Protein AF-A0A2N0X5Q0-F1 (afdb_monomer_lite)

Radius of gyration: 16.96 Å; chains: 1; bounding box: 39×32×44 Å

Organism: NCBI:txid161890

Foldseek 3Di:
DPVVLVVVLVVLLCVLLVVLLVVLVVDFADDCLVVLLVVLVVDPDLDPCQLQPDDPRDGDNQLSVVSNCCSPVPNRPSVVLSVVLSVLSSLLLVLLSQQCVLPDSDCVSSNCVRPPCPCNCQSNHRSSVSPVSVVSNVVSNVNSVVSVVVD

pLDDT: mean 96.03, std 4.77, range [58.22, 98.69]

Secondary structure (DSSP, 8-state):
--HHHHHHHHHHHHHHHHHHHHHHTTS---THHHHHHHHHHT-SS--HHHHT--BTTB--HHHHHHHHHHHHHTTT-HHHHHHHHHHHHHHHHHHHHHHTTTT---SHHHHHHHHSGGGHHHHHSHHHHHHHHHHHHHHHHHHHHHHHHT-

Structure (mmCIF, N/CA/C/O backbone):
data_AF-A0A2N0X5Q0-F1
#
_entry.id   AF-A0A2N0X5Q0-F1
#
loop_
_atom_site.group_PDB
_atom_site.id
_atom_site.type_symbol
_atom_site.label_atom_id
_atom_site.label_alt_id
_atom_site.label_comp_id
_atom_site.label_asym_id
_atom_site.label_entity_id
_atom_site.label_seq_id
_atom_site.pdbx_PDB_ins_code
_atom_site.Cartn_x
_atom_site.Cartn_y
_atom_site.Cartn_z
_atom_site.occupancy
_atom_site.B_iso_or_equiv
_atom_site.auth_seq_id
_atom_site.auth_comp_id
_atom_site.auth_asym_id
_atom_site.auth_atom_id
_atom_site.pdbx_PDB_model_num
ATOM 1 N N . MET A 1 1 ? -23.841 7.469 15.023 1.00 58.22 1 MET A N 1
ATOM 2 C CA . MET A 1 1 ? -22.650 8.068 15.688 1.00 58.22 1 MET A CA 1
ATOM 3 C C . MET A 1 1 ? -22.803 9.579 15.638 1.00 58.22 1 MET A C 1
ATOM 5 O O . MET A 1 1 ? -23.238 10.048 14.596 1.00 58.22 1 MET A O 1
ATOM 9 N N . PRO A 1 2 ? -22.463 10.349 16.687 1.00 75.06 2 PRO A N 1
ATOM 10 C CA . PRO A 1 2 ? -22.500 11.806 16.578 1.00 75.06 2 PRO A CA 1
ATOM 11 C C . PRO A 1 2 ? -21.508 12.246 15.492 1.00 75.06 2 PRO A C 1
ATOM 13 O O . PRO A 1 2 ? -20.357 11.803 15.514 1.00 75.06 2 PRO A O 1
ATOM 16 N N . ALA A 1 3 ? -21.951 13.084 14.549 1.00 78.62 3 ALA A N 1
ATOM 17 C CA . ALA A 1 3 ? -21.211 13.467 13.338 1.00 78.62 3 ALA A CA 1
ATOM 18 C C . ALA A 1 3 ? -19.750 13.880 13.608 1.00 78.62 3 ALA A C 1
ATOM 20 O O . ALA A 1 3 ? -18.841 13.495 12.876 1.00 78.62 3 ALA A O 1
ATOM 21 N N . LYS A 1 4 ? -19.506 14.550 14.744 1.00 83.00 4 LYS A N 1
ATOM 22 C CA . LYS A 1 4 ? -18.175 14.971 15.210 1.00 83.00 4 LYS A CA 1
ATOM 23 C C . LYS A 1 4 ? -17.168 13.816 15.339 1.00 83.00 4 LYS A C 1
ATOM 25 O O . LYS A 1 4 ? -16.003 13.976 14.995 1.00 83.00 4 LYS A O 1
ATOM 30 N N . LYS A 1 5 ? -17.597 12.632 15.799 1.00 82.50 5 LYS A N 1
ATOM 31 C CA . LYS A 1 5 ? -16.702 11.468 15.973 1.00 82.50 5 LYS A CA 1
ATOM 32 C C . LYS A 1 5 ? -16.336 10.811 14.642 1.00 82.50 5 LYS A C 1
ATOM 34 O O . LYS A 1 5 ? -15.239 10.278 14.515 1.00 82.50 5 LYS A O 1
ATOM 39 N N . THR A 1 6 ? -17.246 10.828 13.670 1.00 88.94 6 THR A N 1
ATOM 40 C CA . THR A 1 6 ? -16.953 10.355 12.310 1.00 88.94 6 THR A CA 1
ATOM 41 C C . THR A 1 6 ? -15.988 11.313 11.620 1.00 88.94 6 THR A C 1
ATOM 43 O O . THR A 1 6 ? -15.002 10.860 11.052 1.00 88.94 6 THR A O 1
ATOM 46 N N . ALA A 1 7 ? -16.208 12.625 11.757 1.00 94.19 7 ALA A N 1
ATOM 47 C CA . ALA A 1 7 ? -15.300 13.641 11.231 1.00 94.19 7 ALA A CA 1
ATOM 48 C C . ALA A 1 7 ? -13.878 13.495 11.800 1.00 94.19 7 ALA A C 1
ATOM 50 O O . ALA A 1 7 ? -12.921 13.498 11.037 1.00 94.19 7 ALA A O 1
ATOM 51 N N . ALA A 1 8 ? -13.733 13.276 13.112 1.00 95.81 8 ALA A N 1
ATOM 52 C CA . ALA A 1 8 ? -12.423 13.068 13.733 1.00 95.81 8 ALA A CA 1
ATOM 53 C C . ALA A 1 8 ? -11.701 11.806 13.219 1.00 95.81 8 ALA A C 1
ATOM 55 O O . ALA A 1 8 ? -10.493 11.835 13.000 1.00 95.81 8 ALA A O 1
ATOM 56 N N . LEU A 1 9 ? -12.435 10.709 12.996 1.00 95.88 9 LEU A N 1
ATOM 57 C CA . LEU A 1 9 ? -11.873 9.482 12.421 1.00 95.88 9 LEU A CA 1
ATOM 58 C C . LEU A 1 9 ? -11.381 9.709 10.987 1.00 95.88 9 LEU A C 1
ATOM 60 O O . LEU A 1 9 ? -10.274 9.301 10.655 1.00 95.88 9 LEU A O 1
ATOM 64 N N . LEU A 1 10 ? -12.194 10.370 10.158 1.00 97.00 10 LEU A N 1
ATOM 65 C CA . LEU A 1 10 ? -11.837 10.690 8.776 1.00 97.00 10 LEU A CA 1
ATOM 66 C C . LEU A 1 10 ? -10.652 11.655 8.711 1.00 97.00 10 LEU A C 1
ATOM 68 O O . LEU A 1 10 ? -9.739 11.436 7.925 1.00 97.00 10 LEU A O 1
ATOM 72 N N . ALA A 1 11 ? -10.625 12.676 9.569 1.00 98.06 11 ALA A N 1
ATOM 73 C CA . ALA A 1 11 ? -9.503 13.603 9.658 1.00 98.06 11 ALA A CA 1
ATOM 74 C C . ALA A 1 11 ? -8.201 12.874 10.018 1.00 98.06 11 ALA A C 1
ATOM 76 O O . ALA A 1 11 ? -7.184 13.090 9.367 1.00 98.06 11 ALA A O 1
ATOM 77 N N . LEU A 1 12 ? -8.240 11.966 11.001 1.00 98.25 12 LEU A N 1
ATOM 78 C CA . LEU A 1 12 ? -7.083 11.154 11.379 1.00 98.25 12 LEU A CA 1
ATOM 79 C C . LEU A 1 12 ? -6.622 10.231 10.243 1.00 98.25 12 LEU A C 1
ATOM 81 O O . LEU A 1 12 ? -5.428 10.167 9.965 1.00 98.25 12 LEU A O 1
ATOM 85 N N . LEU A 1 13 ? -7.560 9.540 9.587 1.00 98.31 13 LEU A N 1
ATOM 86 C CA . LEU A 1 13 ? -7.281 8.670 8.443 1.00 98.31 13 LEU A CA 1
ATOM 87 C C . LEU A 1 13 ? -6.574 9.452 7.326 1.00 98.31 13 LEU A C 1
ATOM 89 O O . LEU A 1 13 ? -5.499 9.065 6.877 1.00 98.31 13 LEU A O 1
ATOM 93 N N . LEU A 1 14 ? -7.155 10.578 6.907 1.00 98.50 14 LEU A N 1
ATOM 94 C CA . LEU A 1 14 ? -6.625 11.392 5.814 1.00 98.50 14 LEU A CA 1
ATOM 95 C C . LEU A 1 14 ? -5.287 12.043 6.179 1.00 98.50 14 LEU A C 1
ATOM 97 O O . LEU A 1 14 ? -4.382 12.057 5.350 1.00 98.50 14 LEU A O 1
ATOM 101 N N . ALA A 1 15 ? -5.124 12.525 7.414 1.00 98.44 15 ALA A N 1
ATOM 102 C CA . ALA A 1 15 ? -3.853 13.076 7.882 1.00 98.44 15 ALA A CA 1
ATOM 103 C C . ALA A 1 15 ? -2.748 12.008 7.924 1.00 98.44 15 ALA A C 1
ATOM 105 O O . ALA A 1 15 ? -1.627 12.266 7.491 1.00 98.44 15 ALA A O 1
ATOM 106 N N . GLY A 1 16 ? -3.063 10.799 8.399 1.00 98.06 16 GLY A N 1
ATOM 107 C CA . GLY A 1 16 ? -2.124 9.681 8.442 1.00 98.06 16 GLY A CA 1
ATOM 108 C C . GLY A 1 16 ? -1.690 9.218 7.050 1.00 98.06 16 GLY A C 1
ATOM 109 O O . GLY A 1 16 ? -0.495 9.074 6.795 1.00 98.06 16 GLY A O 1
ATOM 110 N N . VAL A 1 17 ? -2.642 9.038 6.128 1.00 98.44 17 VAL A N 1
ATOM 111 C CA . VAL A 1 17 ? -2.355 8.707 4.718 1.00 98.44 17 VAL A CA 1
ATOM 112 C C . VAL A 1 17 ? -1.562 9.826 4.044 1.00 98.44 17 VAL A C 1
ATOM 114 O O . VAL A 1 17 ? -0.575 9.549 3.362 1.00 98.44 17 VAL A O 1
ATOM 117 N N . GLY A 1 18 ? -1.948 11.084 4.267 1.00 98.38 18 GLY A N 1
ATOM 118 C CA . GLY A 1 18 ? -1.247 12.253 3.743 1.00 98.38 18 GLY A CA 1
ATOM 119 C C . GLY A 1 18 ? 0.204 12.310 4.214 1.00 98.38 18 GLY A C 1
ATOM 120 O O . GLY A 1 18 ? 1.099 12.491 3.395 1.00 98.38 18 GLY A O 1
ATOM 121 N N . LEU A 1 19 ? 0.458 12.058 5.503 1.00 97.81 19 LEU A N 1
ATOM 122 C CA . LEU A 1 19 ? 1.813 11.989 6.051 1.00 97.81 19 LEU A CA 1
ATOM 123 C C . LEU A 1 19 ? 2.633 10.864 5.405 1.00 97.81 19 LEU A C 1
ATOM 125 O O . LEU A 1 19 ? 3.755 11.110 4.973 1.00 97.81 19 LEU A O 1
ATOM 129 N N . ARG A 1 20 ? 2.083 9.646 5.300 1.00 96.75 20 ARG A N 1
ATOM 130 C CA . ARG A 1 20 ? 2.776 8.508 4.663 1.00 96.75 20 ARG A CA 1
ATOM 131 C C . ARG A 1 20 ? 3.114 8.793 3.203 1.00 96.75 20 ARG A C 1
ATOM 133 O O . ARG A 1 20 ? 4.240 8.561 2.774 1.00 96.75 20 ARG A O 1
ATOM 140 N N . THR A 1 21 ? 2.166 9.378 2.478 1.00 98.12 21 THR A N 1
ATOM 141 C CA . THR A 1 21 ? 2.352 9.785 1.080 1.00 98.12 21 THR A CA 1
ATOM 142 C C . THR A 1 21 ? 3.408 10.886 0.963 1.00 98.12 21 THR A C 1
ATOM 144 O O . THR A 1 21 ? 4.255 10.825 0.079 1.00 98.12 21 THR A O 1
ATOM 147 N N . ALA A 1 22 ? 3.420 11.860 1.879 1.00 98.19 22 ALA A N 1
ATOM 148 C CA . ALA A 1 22 ? 4.423 12.921 1.906 1.00 98.19 22 ALA A CA 1
ATOM 149 C C . ALA A 1 22 ? 5.832 12.381 2.183 1.00 98.19 22 ALA A C 1
ATOM 151 O O . ALA A 1 22 ? 6.778 12.817 1.532 1.00 98.19 22 ALA A O 1
ATOM 152 N N . VAL A 1 23 ? 5.975 11.413 3.097 1.00 97.69 23 VAL A N 1
ATOM 153 C CA . VAL A 1 23 ? 7.256 10.730 3.348 1.00 97.69 23 VAL A CA 1
ATOM 154 C C . VAL A 1 23 ? 7.721 9.985 2.097 1.00 97.69 23 VAL A C 1
ATOM 156 O O . VAL A 1 23 ? 8.852 10.196 1.665 1.00 97.69 23 VAL A O 1
ATOM 159 N N . ALA A 1 24 ? 6.849 9.192 1.461 1.00 97.62 24 ALA A N 1
ATOM 160 C CA . ALA A 1 24 ? 7.168 8.534 0.191 1.00 97.62 24 ALA A CA 1
ATOM 161 C C . ALA A 1 24 ? 7.586 9.554 -0.888 1.00 97.62 24 ALA A C 1
ATOM 163 O O . ALA A 1 24 ? 8.593 9.377 -1.565 1.00 97.62 24 ALA A O 1
ATOM 164 N N . ALA A 1 25 ? 6.906 10.699 -0.978 1.00 98.25 25 ALA A N 1
ATOM 165 C CA . ALA A 1 25 ? 7.232 11.775 -1.918 1.00 98.25 25 ALA A CA 1
ATOM 166 C C . ALA A 1 25 ? 8.584 12.479 -1.665 1.00 98.25 25 ALA A C 1
ATOM 168 O O . ALA A 1 25 ? 8.969 13.362 -2.438 1.00 98.25 25 ALA A O 1
ATOM 169 N N . ARG A 1 26 ? 9.291 12.170 -0.570 1.00 97.75 26 ARG A N 1
ATOM 170 C CA . ARG A 1 26 ? 10.685 12.595 -0.334 1.00 97.75 26 ARG A CA 1
ATOM 171 C C . ARG A 1 26 ? 11.710 11.555 -0.787 1.00 97.75 26 ARG A C 1
ATOM 173 O O . ARG A 1 26 ? 12.888 11.886 -0.856 1.00 97.75 26 ARG A O 1
ATOM 180 N N . GLY A 1 27 ? 11.271 10.330 -1.061 1.00 95.50 27 GLY A N 1
ATOM 181 C CA . GLY A 1 27 ? 12.104 9.256 -1.580 1.00 95.50 27 GLY A CA 1
ATOM 182 C C . GLY A 1 27 ? 12.149 9.223 -3.104 1.00 95.50 27 GLY A C 1
ATOM 183 O O . GLY A 1 27 ? 11.806 10.190 -3.788 1.00 95.50 27 GLY A O 1
ATOM 184 N N . TRP A 1 28 ? 12.572 8.072 -3.608 1.00 97.62 28 TRP A N 1
ATOM 185 C CA . TRP A 1 28 ? 12.584 7.708 -5.017 1.00 97.62 28 TRP A CA 1
ATOM 186 C C . TRP A 1 28 ? 12.483 6.181 -5.129 1.00 97.62 28 TRP A C 1
ATOM 188 O O . TRP A 1 28 ? 12.495 5.492 -4.106 1.00 97.62 28 TRP A O 1
ATOM 198 N N . PHE A 1 29 ? 12.431 5.663 -6.356 1.00 97.38 29 PHE A N 1
ATOM 199 C CA . PHE A 1 29 ? 12.580 4.234 -6.617 1.00 97.38 29 PHE A CA 1
ATOM 200 C C . PHE A 1 29 ? 13.850 3.684 -5.954 1.00 97.38 29 PHE A C 1
ATOM 202 O O . PHE A 1 29 ? 14.920 4.300 -6.030 1.00 97.38 29 PHE A O 1
ATOM 209 N N . TYR A 1 30 ? 13.721 2.525 -5.317 1.00 93.31 30 TYR A N 1
ATOM 210 C CA . TYR A 1 30 ? 14.759 1.893 -4.518 1.00 93.31 30 TYR A CA 1
ATOM 211 C C . TYR A 1 30 ? 14.809 0.381 -4.761 1.00 93.31 30 TYR A C 1
ATOM 213 O O . TYR A 1 30 ? 13.786 -0.300 -4.724 1.00 93.31 30 TYR A O 1
ATOM 221 N N . TYR A 1 31 ? 16.026 -0.135 -4.957 1.00 93.06 31 TYR A N 1
ATOM 222 C CA . TYR A 1 31 ? 16.334 -1.566 -5.031 1.00 93.06 31 TYR A CA 1
ATOM 223 C C . TYR A 1 31 ? 15.425 -2.324 -6.020 1.00 93.06 31 TYR A C 1
ATOM 225 O O . TYR A 1 31 ? 15.486 -2.044 -7.221 1.00 93.06 31 TYR A O 1
ATOM 233 N N . ASP A 1 32 ? 14.570 -3.225 -5.529 1.00 95.31 32 ASP A N 1
ATOM 234 C CA . ASP A 1 32 ? 13.700 -4.078 -6.346 1.00 95.31 32 ASP A CA 1
ATOM 235 C C . ASP A 1 32 ? 12.747 -3.298 -7.243 1.00 95.31 32 ASP A C 1
ATOM 237 O O . ASP A 1 32 ? 12.378 -3.810 -8.292 1.00 95.31 32 ASP A O 1
ATOM 241 N N . ASP A 1 33 ? 12.413 -2.047 -6.910 1.00 97.44 33 ASP A N 1
ATOM 242 C CA . ASP A 1 33 ? 11.532 -1.218 -7.736 1.00 97.44 33 ASP A CA 1
ATOM 243 C C . ASP A 1 33 ? 12.006 -1.165 -9.201 1.00 97.44 33 ASP A C 1
ATOM 245 O O . ASP A 1 33 ? 11.218 -1.293 -10.137 1.00 97.44 33 ASP A O 1
ATOM 249 N N . LEU A 1 34 ? 13.318 -0.997 -9.412 1.00 96.81 34 LEU A N 1
ATOM 250 C CA . LEU A 1 34 ? 13.894 -0.906 -10.754 1.00 96.81 34 LEU A CA 1
ATOM 251 C C . LEU A 1 34 ? 14.005 -2.279 -11.424 1.00 96.81 34 LEU A C 1
ATOM 253 O O . LEU A 1 34 ? 13.820 -2.377 -12.638 1.00 96.81 34 LEU A O 1
ATOM 257 N N . THR A 1 35 ? 14.280 -3.330 -10.649 1.00 96.81 35 THR A N 1
ATOM 258 C CA . THR A 1 35 ? 14.357 -4.710 -11.146 1.00 96.81 35 THR A CA 1
ATOM 259 C C . THR A 1 35 ? 12.986 -5.203 -11.600 1.00 96.81 35 THR A C 1
ATOM 261 O O . THR A 1 35 ? 12.858 -5.698 -12.718 1.00 96.81 35 THR A O 1
ATOM 264 N N . LEU A 1 36 ? 11.950 -5.000 -10.782 1.00 97.81 36 LEU A N 1
ATOM 265 C CA . LEU A 1 36 ? 10.569 -5.367 -11.092 1.00 97.81 36 LEU A CA 1
ATOM 266 C C . LEU A 1 36 ? 10.047 -4.596 -12.299 1.00 97.81 36 LEU A C 1
ATOM 268 O O . LEU A 1 36 ? 9.428 -5.188 -13.181 1.00 97.81 36 LEU A O 1
ATOM 272 N N . TYR A 1 37 ? 10.357 -3.303 -12.400 1.00 97.75 37 TYR A N 1
ATOM 273 C CA . TYR A 1 37 ? 10.044 -2.526 -13.596 1.00 97.75 37 TYR A CA 1
ATOM 274 C C . TYR A 1 37 ? 10.739 -3.073 -14.838 1.00 97.75 37 TYR A C 1
ATOM 276 O O . TYR A 1 37 ? 10.094 -3.224 -15.875 1.00 97.75 37 TYR A O 1
ATOM 284 N N . ALA A 1 38 ? 12.042 -3.350 -14.761 1.00 97.25 38 ALA A N 1
ATOM 285 C CA . ALA A 1 38 ? 12.797 -3.880 -15.891 1.00 97.25 38 ALA A CA 1
ATOM 286 C C . ALA A 1 38 ? 12.209 -5.216 -16.366 1.00 97.25 38 ALA A C 1
ATOM 288 O O . ALA A 1 38 ? 11.921 -5.356 -17.552 1.00 97.25 38 ALA A O 1
ATOM 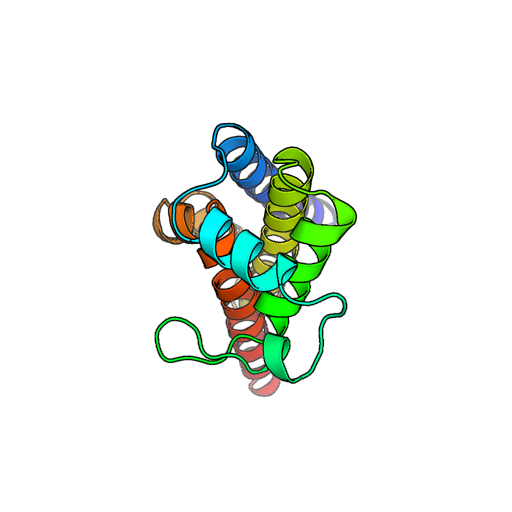289 N N . GLN A 1 39 ? 11.927 -6.131 -15.437 1.00 97.50 39 GLN A N 1
ATOM 290 C CA . GLN A 1 39 ? 11.289 -7.419 -15.720 1.00 97.50 39 GLN A CA 1
ATOM 291 C C . GLN A 1 39 ? 9.889 -7.239 -16.310 1.00 97.50 39 GLN A C 1
ATOM 293 O O . GLN A 1 39 ? 9.562 -7.826 -17.338 1.00 97.50 39 GLN A O 1
ATOM 298 N N . ALA A 1 40 ? 9.066 -6.361 -15.734 1.00 98.12 40 ALA A N 1
ATOM 299 C CA . ALA A 1 40 ? 7.734 -6.097 -16.261 1.00 98.12 40 ALA A CA 1
ATOM 300 C C . ALA A 1 40 ? 7.782 -5.552 -17.698 1.00 98.12 40 ALA A C 1
ATOM 302 O O . ALA A 1 40 ? 6.928 -5.904 -18.508 1.00 98.12 40 ALA A O 1
ATOM 303 N N . ARG A 1 41 ? 8.792 -4.739 -18.044 1.00 97.75 41 ARG A N 1
ATOM 304 C CA . ARG A 1 41 ? 9.003 -4.171 -19.391 1.00 97.75 41 ARG A CA 1
ATOM 305 C C . ARG A 1 41 ? 9.410 -5.192 -20.453 1.00 97.75 41 ARG A C 1
ATOM 307 O O . ARG A 1 41 ? 9.287 -4.880 -21.637 1.00 97.75 41 ARG A O 1
ATOM 314 N N . GLU A 1 42 ? 9.852 -6.385 -20.067 1.00 97.94 42 GLU A N 1
ATOM 315 C CA . GLU A 1 42 ? 10.097 -7.489 -21.006 1.00 97.94 42 GLU A CA 1
ATOM 316 C C . GLU A 1 42 ? 8.781 -8.054 -21.573 1.00 97.94 42 GLU A C 1
ATOM 318 O O . GLU A 1 42 ? 8.763 -8.645 -22.656 1.00 97.94 42 GLU A O 1
ATOM 323 N N . HIS A 1 43 ? 7.656 -7.789 -20.901 1.00 98.19 43 HIS A N 1
ATOM 324 C CA . HIS A 1 43 ? 6.331 -8.269 -21.273 1.00 98.19 43 HIS A CA 1
ATOM 325 C C . HIS A 1 43 ? 5.447 -7.152 -21.845 1.00 98.19 43 HIS A C 1
ATOM 327 O O . HIS A 1 43 ? 5.044 -6.218 -21.152 1.00 98.19 43 HIS A O 1
ATOM 333 N N . ARG A 1 44 ? 5.055 -7.277 -23.122 1.00 96.88 44 ARG A N 1
ATOM 334 C CA . ARG A 1 44 ? 4.186 -6.291 -23.807 1.00 96.88 44 ARG A CA 1
ATOM 335 C C . ARG A 1 44 ? 2.783 -6.170 -23.199 1.00 96.88 44 ARG A C 1
ATOM 337 O O . ARG A 1 44 ? 2.137 -5.142 -23.374 1.00 96.88 44 ARG A O 1
ATOM 344 N N . LEU A 1 45 ? 2.301 -7.226 -22.551 1.00 97.88 45 LEU A N 1
ATOM 345 C CA . LEU A 1 45 ? 1.004 -7.329 -21.878 1.00 97.88 45 LEU A CA 1
ATOM 346 C C . LEU A 1 45 ? 1.228 -7.979 -20.504 1.00 97.88 45 LEU A C 1
ATOM 348 O O . LEU A 1 45 ? 2.226 -8.681 -20.351 1.00 97.88 45 LEU A O 1
ATOM 352 N N . PRO A 1 46 ? 0.320 -7.819 -19.525 1.00 97.38 46 PRO A N 1
ATOM 353 C CA . PRO A 1 46 ? 0.410 -8.529 -18.253 1.00 97.38 46 PRO A CA 1
ATOM 354 C C . PRO A 1 46 ? -0.054 -9.982 -18.446 1.00 97.38 46 PRO A C 1
ATOM 356 O O . PRO A 1 46 ? -1.130 -10.379 -18.002 1.00 97.38 46 PRO A O 1
ATOM 359 N N . ASP A 1 47 ? 0.718 -10.752 -19.211 1.00 97.69 47 ASP A N 1
ATOM 360 C CA . ASP A 1 47 ? 0.418 -12.141 -19.543 1.00 97.69 47 ASP A CA 1
ATOM 361 C C . ASP A 1 47 ? 0.602 -13.080 -18.338 1.00 97.69 47 ASP A C 1
ATOM 363 O O . ASP A 1 47 ? 1.156 -12.711 -17.303 1.00 97.69 47 ASP A O 1
ATOM 367 N N . LEU A 1 48 ? 0.114 -14.319 -18.461 1.00 97.69 48 LEU A N 1
ATOM 368 C CA . LEU A 1 48 ? 0.215 -15.309 -17.384 1.00 97.69 48 LEU A CA 1
ATOM 369 C C . LEU A 1 48 ? 1.669 -15.643 -17.019 1.00 97.69 48 LEU A C 1
ATOM 371 O O . LEU A 1 48 ? 1.918 -16.008 -15.874 1.00 97.69 48 LEU A O 1
ATOM 375 N N . GLY A 1 49 ? 2.608 -15.508 -17.962 1.00 97.19 49 GLY A N 1
ATOM 376 C CA . GLY A 1 49 ? 4.032 -15.698 -17.708 1.00 97.19 49 GLY A CA 1
ATOM 377 C C . GLY A 1 49 ? 4.570 -14.650 -16.739 1.00 97.19 49 GLY A C 1
ATOM 378 O O . GLY A 1 49 ? 5.254 -15.017 -15.791 1.00 97.19 49 GLY A O 1
ATOM 379 N N . LEU A 1 50 ? 4.185 -13.381 -16.912 1.00 98.06 50 LEU A N 1
ATOM 380 C CA . LEU A 1 50 ? 4.512 -12.313 -15.964 1.00 98.06 50 LEU A CA 1
ATOM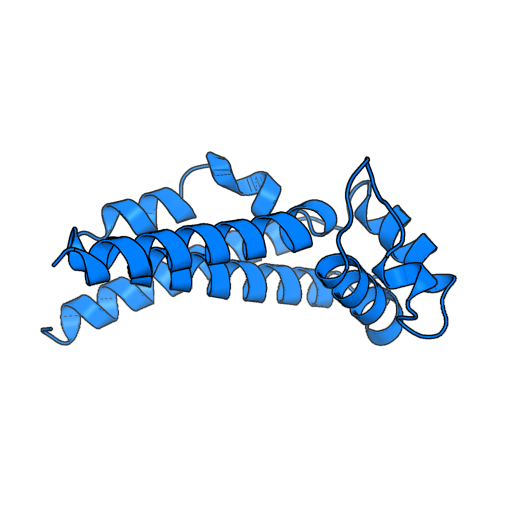 381 C C . LEU A 1 50 ? 3.758 -12.478 -14.641 1.00 98.06 50 LEU A C 1
ATOM 383 O O . LEU A 1 50 ? 4.371 -12.516 -13.579 1.00 98.06 50 LEU A O 1
ATOM 387 N N . LEU A 1 51 ? 2.425 -12.581 -14.689 1.00 98.19 51 LEU A N 1
ATOM 388 C CA . LEU A 1 51 ? 1.584 -12.550 -13.485 1.00 98.19 51 LEU A CA 1
ATOM 389 C C . LEU A 1 51 ? 1.874 -13.716 -12.531 1.00 98.19 51 LEU A C 1
ATOM 391 O O . LEU A 1 51 ? 1.763 -13.560 -11.316 1.00 98.19 51 LEU A O 1
ATOM 395 N N . PHE A 1 52 ? 2.260 -14.875 -13.062 1.00 97.81 52 PHE A N 1
ATOM 396 C CA . PHE A 1 52 ? 2.638 -16.043 -12.265 1.00 97.81 52 PHE A CA 1
ATOM 397 C C . PHE A 1 52 ? 4.154 -16.283 -12.239 1.00 97.81 52 PHE A C 1
ATOM 399 O O . PHE A 1 52 ? 4.590 -17.358 -11.825 1.00 97.81 52 PHE A O 1
ATOM 406 N N . SER A 1 53 ? 4.957 -15.284 -12.623 1.00 97.00 53 SER A N 1
ATOM 407 C CA . SER A 1 53 ? 6.406 -15.323 -12.433 1.00 97.00 53 SER A CA 1
ATOM 408 C C . SER A 1 53 ? 6.733 -15.276 -10.934 1.00 97.00 53 SER A C 1
ATOM 410 O O . SER A 1 53 ? 6.222 -14.397 -10.223 1.00 97.00 53 SER A O 1
ATOM 412 N N . PRO A 1 54 ? 7.548 -16.207 -10.411 1.00 96.00 54 PRO A N 1
ATOM 413 C CA . PRO A 1 54 ? 7.969 -16.168 -9.020 1.00 96.00 54 PRO A CA 1
ATOM 414 C C . PRO A 1 54 ? 8.956 -15.019 -8.783 1.00 96.00 54 PRO A C 1
ATOM 416 O O . PRO A 1 54 ? 9.843 -14.763 -9.595 1.00 96.00 54 PRO A O 1
ATOM 419 N N . HIS A 1 55 ? 8.839 -14.372 -7.629 1.00 95.06 55 HIS A N 1
ATOM 420 C CA . HIS A 1 55 ? 9.793 -13.379 -7.142 1.00 95.06 55 HIS A CA 1
ATOM 421 C C . HIS A 1 55 ? 10.082 -13.677 -5.671 1.00 95.06 55 HIS A C 1
ATOM 423 O O . HIS A 1 55 ? 9.152 -13.937 -4.909 1.00 95.06 55 HIS A O 1
ATOM 429 N N . ASP A 1 56 ? 11.360 -13.759 -5.299 1.00 92.06 56 ASP A N 1
ATOM 430 C CA . ASP A 1 56 ? 11.819 -14.054 -3.933 1.00 92.06 56 ASP A CA 1
ATOM 431 C C . ASP A 1 56 ? 11.102 -15.228 -3.237 1.00 92.06 56 ASP A C 1
ATOM 433 O O . ASP A 1 56 ? 10.835 -15.231 -2.036 1.00 92.06 56 ASP A O 1
ATOM 437 N N . GLY A 1 57 ? 10.798 -16.275 -4.010 1.00 93.31 57 GLY A N 1
ATOM 438 C CA . GLY A 1 57 ? 10.201 -17.511 -3.500 1.00 93.31 57 GLY A CA 1
ATOM 439 C C . GLY A 1 57 ? 8.682 -17.478 -3.313 1.00 93.31 57 GLY A C 1
ATOM 440 O O . GLY A 1 57 ? 8.132 -18.433 -2.762 1.00 93.31 57 GLY A O 1
ATOM 441 N N . HIS A 1 58 ? 7.983 -16.442 -3.786 1.00 94.69 58 HIS A N 1
ATOM 442 C CA . HIS A 1 58 ? 6.521 -16.395 -3.768 1.00 94.69 58 HIS A CA 1
ATOM 443 C C . HIS A 1 58 ? 5.913 -15.894 -5.086 1.00 94.69 58 HIS A C 1
ATOM 445 O O . HIS A 1 58 ? 6.581 -15.330 -5.951 1.00 94.69 58 HIS A O 1
ATOM 451 N N . LEU A 1 59 ? 4.607 -16.125 -5.240 1.00 96.81 59 LEU A N 1
ATOM 452 C CA . LEU A 1 59 ? 3.808 -15.542 -6.315 1.00 96.81 59 LEU A CA 1
ATOM 453 C C . LEU A 1 59 ? 3.228 -14.207 -5.855 1.00 96.81 59 LEU A C 1
ATOM 455 O O . LEU A 1 59 ? 2.859 -14.053 -4.690 1.00 96.81 59 LEU A O 1
ATOM 459 N N . MET A 1 60 ? 3.117 -13.256 -6.778 1.00 97.25 60 MET A N 1
ATOM 460 C CA . MET A 1 60 ? 2.561 -11.931 -6.496 1.00 97.25 60 MET A CA 1
ATOM 461 C C . MET A 1 60 ? 1.803 -11.344 -7.702 1.00 97.25 60 MET A C 1
ATOM 463 O O . MET A 1 60 ? 2.114 -10.248 -8.160 1.00 97.25 60 MET A O 1
ATOM 467 N N . PRO A 1 61 ? 0.779 -12.040 -8.236 1.00 97.81 61 PRO A N 1
ATOM 468 C CA . PRO A 1 61 ? 0.111 -11.642 -9.481 1.00 97.81 61 PRO A CA 1
ATOM 469 C C . PRO A 1 61 ? -0.477 -10.230 -9.439 1.00 97.81 61 PRO A C 1
ATOM 471 O O . PRO A 1 61 ? -0.395 -9.490 -10.415 1.00 97.81 61 PRO A O 1
ATOM 474 N N . GLY A 1 62 ? -1.040 -9.824 -8.297 1.00 97.25 62 GLY A N 1
ATOM 475 C CA . GLY A 1 62 ? -1.547 -8.462 -8.125 1.00 97.25 62 GLY A CA 1
ATOM 476 C C . GLY A 1 62 ? -0.436 -7.412 -8.180 1.00 97.25 62 GLY A C 1
ATOM 477 O O . GLY A 1 62 ? -0.608 -6.374 -8.812 1.00 97.25 62 GLY A O 1
ATOM 478 N N . SER A 1 63 ? 0.712 -7.696 -7.566 1.00 97.56 63 SER A N 1
ATOM 479 C CA . SER A 1 63 ? 1.873 -6.806 -7.583 1.00 97.56 63 SER A CA 1
ATOM 480 C C . SER A 1 63 ? 2.459 -6.710 -8.984 1.00 97.56 63 SER A C 1
ATOM 482 O O . SER A 1 63 ? 2.628 -5.603 -9.475 1.00 97.56 63 SER A O 1
ATOM 484 N N . TRP A 1 64 ? 2.625 -7.835 -9.686 1.00 98.38 64 TRP A N 1
ATOM 485 C CA . TRP A 1 64 ? 3.061 -7.838 -11.084 1.00 98.38 64 TRP A CA 1
ATOM 486 C C . TRP A 1 64 ? 2.172 -6.999 -11.996 1.00 98.38 64 TRP A C 1
ATOM 488 O O . TRP A 1 64 ? 2.682 -6.277 -12.850 1.00 98.38 64 TRP A O 1
ATOM 498 N N . LEU A 1 65 ? 0.852 -7.040 -11.800 1.00 98.56 65 LEU A N 1
ATOM 499 C CA . LEU A 1 65 ? -0.069 -6.198 -12.557 1.00 98.56 65 LEU A CA 1
ATOM 500 C C . LEU A 1 65 ? 0.159 -4.700 -12.288 1.00 98.56 65 LEU A C 1
ATOM 502 O O . LEU A 1 65 ? 0.115 -3.902 -13.224 1.00 98.56 65 LEU A O 1
ATOM 506 N N . VAL A 1 66 ? 0.407 -4.315 -11.031 1.00 98.38 66 VAL A N 1
ATOM 507 C CA . VAL A 1 66 ? 0.699 -2.921 -10.655 1.00 98.38 66 VAL A CA 1
ATOM 508 C C . VAL A 1 66 ? 2.044 -2.471 -11.223 1.00 98.38 66 VAL A C 1
ATOM 510 O O . VAL A 1 66 ? 2.099 -1.419 -11.860 1.00 98.38 66 VAL A O 1
ATOM 513 N N . GLU 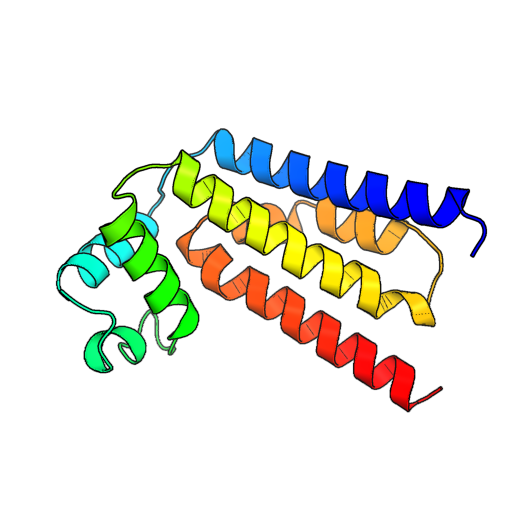A 1 67 ? 3.096 -3.275 -11.057 1.00 98.25 67 GLU A N 1
ATOM 514 C CA . GLU A 1 67 ? 4.434 -3.001 -11.597 1.00 98.25 67 GLU A CA 1
ATOM 515 C C . GLU A 1 67 ? 4.387 -2.862 -13.125 1.00 98.25 67 GLU A C 1
ATOM 517 O O . GLU A 1 67 ? 4.881 -1.885 -13.685 1.00 98.25 67 GLU A O 1
ATOM 522 N N . TRP A 1 68 ? 3.688 -3.771 -13.814 1.00 98.62 68 TRP A N 1
ATOM 523 C CA . TRP A 1 68 ? 3.480 -3.697 -15.260 1.00 98.62 68 TRP A CA 1
ATOM 524 C C . TRP A 1 68 ? 2.757 -2.420 -15.683 1.00 98.62 68 TRP A C 1
ATOM 526 O O . TRP A 1 68 ? 3.208 -1.740 -16.612 1.00 98.62 68 TRP A O 1
ATOM 536 N N . ALA A 1 69 ? 1.661 -2.079 -15.001 1.00 98.62 69 ALA A N 1
ATOM 537 C CA . ALA A 1 69 ? 0.861 -0.904 -15.321 1.00 98.62 69 ALA A CA 1
ATOM 538 C C . ALA A 1 69 ? 1.658 0.391 -15.130 1.00 98.62 69 ALA A C 1
ATOM 540 O O . ALA A 1 69 ? 1.595 1.281 -15.982 1.00 98.62 69 ALA A O 1
ATOM 541 N N . LEU A 1 70 ? 2.437 0.497 -14.052 1.00 98.50 70 LEU A N 1
ATOM 542 C CA . LEU A 1 70 ? 3.267 1.671 -13.809 1.00 98.50 70 LEU A CA 1
ATOM 543 C C . LEU A 1 70 ? 4.449 1.738 -14.784 1.00 98.50 70 LEU A C 1
ATOM 545 O O . LEU A 1 70 ? 4.676 2.787 -15.391 1.00 98.50 70 LEU A O 1
ATOM 549 N N . ALA A 1 71 ? 5.153 0.628 -15.012 1.00 98.12 71 ALA A N 1
ATOM 550 C CA . ALA A 1 71 ? 6.296 0.588 -15.917 1.00 98.12 71 ALA A CA 1
ATOM 551 C C . ALA A 1 71 ? 5.908 0.929 -17.369 1.00 98.12 71 ALA A C 1
ATOM 553 O O . ALA A 1 71 ? 6.663 1.607 -18.069 1.00 98.12 71 ALA A O 1
ATOM 554 N N . HIS A 1 72 ? 4.724 0.509 -17.828 1.00 98.31 72 HIS A N 1
ATOM 555 C CA . HIS A 1 72 ? 4.230 0.809 -19.178 1.00 98.31 72 HIS A CA 1
ATOM 556 C C . HIS A 1 72 ? 3.505 2.145 -19.297 1.00 98.31 72 HIS A C 1
ATOM 558 O O . HIS A 1 72 ? 3.689 2.840 -20.295 1.00 98.31 72 HIS A O 1
ATOM 564 N N . GLY A 1 73 ? 2.671 2.492 -18.316 1.00 98.12 73 GLY A N 1
ATOM 565 C CA . GLY A 1 73 ? 1.818 3.677 -18.374 1.00 98.12 73 GLY A CA 1
ATOM 566 C C . GLY A 1 73 ? 2.496 4.955 -17.887 1.00 98.12 73 GLY A C 1
ATOM 567 O O . GLY A 1 73 ? 2.142 6.039 -18.341 1.00 98.12 73 GLY A O 1
ATOM 568 N N . ALA A 1 74 ? 3.464 4.841 -16.976 1.00 97.44 74 ALA A N 1
ATOM 569 C CA . ALA A 1 74 ? 4.084 5.986 -16.313 1.00 97.44 74 ALA A CA 1
ATOM 570 C C . ALA A 1 74 ? 5.622 5.994 -16.387 1.00 97.44 74 ALA A C 1
ATOM 572 O O . ALA A 1 74 ? 6.229 7.029 -16.105 1.00 97.44 74 ALA A O 1
ATOM 573 N N . GLY A 1 75 ? 6.260 4.876 -16.762 1.00 95.69 75 GLY A N 1
ATOM 574 C CA . GLY A 1 75 ? 7.717 4.735 -16.720 1.00 95.69 75 GLY A CA 1
ATOM 575 C C . GLY A 1 75 ? 8.260 5.089 -15.332 1.00 95.69 75 GLY A C 1
ATOM 576 O O . GLY A 1 75 ? 7.569 4.921 -14.331 1.00 95.69 75 GLY A O 1
ATOM 577 N N . LEU A 1 76 ? 9.459 5.669 -15.253 1.00 97.12 76 LEU A N 1
ATOM 578 C CA . LEU A 1 76 ? 10.079 6.099 -13.987 1.00 97.12 76 LEU A CA 1
ATOM 579 C C . LEU A 1 76 ? 9.473 7.395 -13.401 1.00 97.12 76 LEU A C 1
ATOM 581 O O . LEU A 1 76 ? 10.174 8.224 -12.819 1.00 97.12 76 LEU A O 1
ATOM 585 N N . SER A 1 77 ? 8.161 7.591 -13.539 1.00 98.19 77 SER A N 1
ATOM 586 C CA . SER A 1 77 ? 7.430 8.671 -12.878 1.00 98.19 77 SER A CA 1
ATOM 587 C C . SER A 1 77 ? 7.217 8.342 -11.402 1.00 98.19 77 SER A C 1
ATOM 589 O O . SER A 1 77 ? 6.271 7.648 -11.021 1.00 98.19 77 SER A O 1
ATOM 591 N N . TRP A 1 78 ? 8.075 8.883 -10.539 1.00 98.06 78 TRP A N 1
ATOM 592 C CA . TRP A 1 78 ? 7.894 8.746 -9.095 1.00 98.06 78 TRP A CA 1
ATOM 593 C C . TRP A 1 78 ? 6.566 9.315 -8.573 1.00 98.06 78 TRP A C 1
ATOM 595 O O . TRP A 1 78 ? 5.956 8.668 -7.728 1.00 98.06 78 TRP A O 1
ATOM 605 N N . PRO A 1 79 ? 6.028 10.447 -9.077 1.00 98.56 79 PRO A N 1
ATOM 606 C CA . PRO A 1 79 ? 4.694 10.898 -8.675 1.00 98.56 79 PRO A CA 1
ATOM 607 C C . PRO A 1 79 ? 3.589 9.854 -8.905 1.00 98.56 79 PRO A C 1
ATOM 609 O O . PRO A 1 79 ? 2.658 9.757 -8.101 1.00 98.56 79 PRO A O 1
ATOM 612 N N . ALA A 1 80 ? 3.695 9.043 -9.966 1.00 98.56 80 ALA A N 1
ATOM 613 C CA . ALA A 1 80 ? 2.760 7.946 -10.211 1.00 98.56 80 ALA A CA 1
ATOM 614 C C . ALA A 1 80 ? 2.919 6.823 -9.171 1.00 98.56 80 ALA A C 1
ATOM 616 O O . ALA A 1 80 ? 1.924 6.381 -8.594 1.00 98.56 80 ALA A O 1
ATOM 617 N N . ALA A 1 81 ? 4.156 6.431 -8.851 1.00 98.38 81 ALA A N 1
ATOM 618 C CA . ALA A 1 81 ? 4.441 5.464 -7.786 1.00 98.38 81 ALA A CA 1
ATOM 619 C C . ALA A 1 81 ? 3.966 5.953 -6.403 1.00 98.38 81 ALA A C 1
ATOM 621 O O . ALA A 1 81 ? 3.301 5.220 -5.674 1.00 98.38 81 ALA A O 1
ATOM 622 N N . VAL A 1 82 ? 4.209 7.223 -6.065 1.00 98.62 82 VAL A N 1
ATOM 623 C CA . VAL A 1 82 ? 3.717 7.863 -4.830 1.00 98.62 82 VAL A CA 1
ATOM 624 C C . VAL A 1 82 ? 2.191 7.862 -4.775 1.00 98.62 82 VAL A C 1
ATOM 626 O O . VAL A 1 82 ? 1.614 7.652 -3.709 1.00 98.62 82 VAL A O 1
ATOM 629 N N . THR A 1 83 ? 1.522 8.050 -5.915 1.00 98.62 83 THR A N 1
ATOM 630 C CA . THR A 1 83 ? 0.059 7.950 -5.997 1.00 98.62 83 THR A CA 1
ATOM 631 C C . THR A 1 83 ? -0.409 6.523 -5.709 1.00 98.62 83 THR A C 1
ATOM 633 O O . THR A 1 83 ? -1.321 6.342 -4.903 1.00 98.62 83 THR A O 1
ATOM 636 N N . ALA A 1 84 ? 0.241 5.506 -6.287 1.00 98.44 84 ALA A N 1
ATOM 637 C CA . ALA A 1 84 ? -0.058 4.101 -5.997 1.00 98.44 84 ALA A CA 1
ATOM 638 C C . ALA A 1 84 ? 0.143 3.769 -4.504 1.00 98.44 84 ALA A C 1
ATOM 640 O O . ALA A 1 84 ? -0.740 3.180 -3.876 1.00 98.44 84 ALA A O 1
ATOM 641 N N . LEU A 1 85 ? 1.245 4.235 -3.907 1.00 98.56 85 LEU A N 1
ATOM 642 C CA . LEU A 1 85 ? 1.521 4.119 -2.471 1.00 98.56 85 LEU A CA 1
ATOM 643 C C . LEU A 1 85 ? 0.444 4.800 -1.616 1.00 98.56 85 LEU A C 1
ATOM 645 O O . LEU A 1 85 ? -0.027 4.220 -0.635 1.00 98.56 85 LEU A O 1
ATOM 649 N N . GLY A 1 86 ? 0.029 6.015 -1.981 1.00 98.56 86 GLY A N 1
ATOM 650 C CA . GLY A 1 86 ? -1.017 6.763 -1.283 1.00 98.56 86 GLY A CA 1
ATOM 651 C C . GLY A 1 86 ? -2.371 6.054 -1.330 1.00 98.56 86 GLY A C 1
ATOM 652 O O . GLY A 1 86 ? -3.028 5.910 -0.296 1.00 98.56 86 GLY A O 1
ATOM 653 N N . VAL A 1 87 ? -2.758 5.532 -2.500 1.00 98.62 87 VAL A N 1
ATOM 654 C CA . VAL A 1 87 ? -3.979 4.727 -2.674 1.00 98.62 87 VAL A CA 1
ATOM 655 C C . VAL A 1 87 ? -3.910 3.449 -1.839 1.00 98.62 87 VAL A C 1
ATOM 657 O O . VAL A 1 87 ? -4.846 3.159 -1.093 1.00 98.62 87 VAL A O 1
ATOM 660 N N . GLY A 1 88 ? -2.795 2.716 -1.885 1.00 98.44 88 GLY A N 1
ATOM 661 C CA . GLY A 1 88 ? -2.600 1.518 -1.066 1.00 98.44 88 GLY A CA 1
ATOM 662 C C . GLY A 1 88 ? -2.708 1.812 0.433 1.00 98.44 88 GLY A C 1
ATOM 663 O O . GLY A 1 88 ? -3.400 1.098 1.161 1.00 98.44 88 GLY A O 1
ATOM 664 N N . ASN A 1 89 ? -2.087 2.902 0.897 1.00 98.50 89 ASN A N 1
ATOM 665 C CA . ASN A 1 89 ? -2.154 3.329 2.295 1.00 98.50 89 ASN A CA 1
ATOM 666 C C . ASN A 1 89 ? -3.586 3.682 2.697 1.00 98.50 89 ASN A C 1
ATOM 668 O O . ASN A 1 89 ? -4.023 3.295 3.782 1.00 98.50 89 ASN A O 1
ATOM 672 N N . LEU A 1 90 ? -4.327 4.379 1.830 1.00 98.69 90 LEU A N 1
ATOM 673 C CA . LEU A 1 90 ? -5.728 4.718 2.062 1.00 98.69 90 LEU A CA 1
ATOM 674 C C . LEU A 1 90 ? -6.595 3.467 2.204 1.00 98.69 90 LEU A C 1
ATOM 676 O O . LEU A 1 90 ? -7.378 3.380 3.152 1.00 98.69 90 LEU A O 1
ATOM 680 N N . LEU A 1 91 ? -6.446 2.498 1.300 1.00 98.62 91 LEU A N 1
ATOM 681 C CA . LEU A 1 91 ? -7.208 1.248 1.326 1.00 98.62 91 LEU A CA 1
ATOM 682 C C . LEU A 1 91 ? -6.902 0.436 2.590 1.00 98.62 91 LEU A C 1
ATOM 684 O O . LEU A 1 91 ? -7.823 0.056 3.317 1.00 98.62 91 LEU A O 1
ATOM 688 N N . ALA A 1 92 ? -5.619 0.242 2.902 1.00 98.50 92 ALA A N 1
ATOM 689 C CA . ALA A 1 92 ? -5.189 -0.497 4.085 1.00 98.50 92 ALA A CA 1
ATOM 690 C C . ALA A 1 92 ? -5.647 0.180 5.385 1.00 98.50 92 ALA A C 1
ATOM 692 O O . ALA A 1 92 ? -6.246 -0.462 6.249 1.00 98.50 92 ALA A O 1
ATOM 693 N N . ALA A 1 93 ? -5.444 1.494 5.511 1.00 98.19 93 ALA A N 1
ATOM 694 C CA . ALA A 1 93 ? -5.881 2.252 6.680 1.00 98.19 93 ALA A CA 1
ATOM 695 C C . ALA A 1 93 ? -7.405 2.252 6.837 1.00 98.19 93 ALA A C 1
ATOM 697 O O . ALA A 1 93 ? -7.902 2.159 7.958 1.00 98.19 93 ALA A O 1
ATOM 698 N N . SER A 1 94 ? -8.154 2.314 5.733 1.00 98.50 94 SER A N 1
ATOM 699 C CA . SER A 1 94 ? -9.620 2.248 5.756 1.00 98.50 94 SER A CA 1
ATOM 700 C C . SER A 1 94 ? -10.107 0.882 6.230 1.00 98.50 94 SER A C 1
ATOM 702 O O . SER A 1 94 ? -11.017 0.811 7.058 1.00 98.50 94 SER A O 1
ATOM 704 N N . ALA A 1 95 ? -9.470 -0.199 5.772 1.00 98.50 95 ALA A N 1
ATOM 705 C CA . ALA A 1 95 ? -9.758 -1.552 6.237 1.00 98.50 95 ALA A CA 1
ATOM 706 C C . ALA A 1 95 ? -9.474 -1.704 7.740 1.00 98.50 95 ALA A C 1
ATOM 708 O O . ALA A 1 95 ? -10.339 -2.176 8.480 1.00 98.50 95 ALA A O 1
ATOM 709 N N . VAL A 1 96 ? -8.323 -1.219 8.222 1.00 97.62 96 VAL A N 1
ATOM 710 C CA . VAL A 1 96 ? -7.992 -1.183 9.660 1.00 97.62 96 VAL A CA 1
ATOM 711 C C . VAL A 1 96 ? -9.035 -0.376 10.431 1.00 97.62 96 VAL A C 1
ATOM 713 O O . VAL A 1 96 ? -9.605 -0.868 11.408 1.00 97.62 96 VAL A O 1
ATOM 716 N N . ALA A 1 97 ? -9.342 0.838 9.967 1.00 97.12 97 ALA A N 1
ATOM 717 C CA . ALA A 1 97 ? -10.322 1.728 10.577 1.00 97.12 97 ALA A CA 1
ATOM 718 C C . ALA A 1 97 ? -11.725 1.128 10.618 1.00 97.12 97 ALA A C 1
ATOM 720 O O . ALA A 1 97 ? -12.481 1.477 11.516 1.00 97.12 97 ALA A O 1
ATOM 721 N N . TRP A 1 98 ? -12.084 0.250 9.682 1.00 97.38 98 TRP A N 1
ATOM 722 C CA . TRP A 1 98 ? -13.346 -0.485 9.681 1.00 97.38 98 TRP A CA 1
ATOM 723 C C . TRP A 1 98 ? -13.322 -1.679 10.646 1.00 97.38 98 TRP A C 1
ATOM 725 O O . TRP A 1 98 ? -14.284 -1.881 11.400 1.00 97.38 98 TRP A O 1
ATOM 735 N N . ALA A 1 99 ? -12.214 -2.426 10.663 1.00 97.38 99 ALA A N 1
ATOM 736 C CA . ALA A 1 99 ? -12.064 -3.698 11.361 1.00 97.38 99 ALA A CA 1
ATOM 737 C C . ALA A 1 99 ? -12.223 -3.590 12.879 1.00 97.38 99 ALA A C 1
ATOM 739 O O . ALA A 1 99 ? -12.958 -4.373 13.478 1.00 97.38 99 ALA A O 1
ATOM 740 N N . TYR A 1 100 ? -11.588 -2.600 13.519 1.00 95.00 100 TYR A N 1
ATOM 741 C CA . TYR A 1 100 ? -11.580 -2.510 14.987 1.00 95.00 100 TYR A CA 1
ATOM 742 C C . TYR A 1 100 ? -12.830 -1.828 15.577 1.00 95.00 100 TYR A C 1
ATOM 744 O O . TYR A 1 100 ? -13.018 -1.819 16.797 1.00 95.00 100 TYR A O 1
ATOM 752 N N . ARG A 1 101 ? -13.715 -1.249 14.751 1.00 91.88 101 ARG A N 1
ATOM 753 C CA . ARG A 1 101 ? -14.875 -0.456 15.228 1.00 91.88 101 ARG A CA 1
ATOM 754 C C . ARG A 1 101 ? -15.902 -1.213 16.057 1.00 91.88 101 ARG A C 1
ATOM 756 O O . ARG A 1 101 ? -16.542 -0.546 16.875 1.00 91.88 101 ARG A O 1
ATOM 763 N N . PRO A 1 102 ? -16.118 -2.528 15.877 1.00 92.06 102 PRO A N 1
ATOM 764 C CA . PRO A 1 102 ? -16.900 -3.302 16.827 1.00 92.06 102 PRO A CA 1
ATOM 765 C C . PRO A 1 102 ? -16.264 -3.258 18.225 1.00 92.06 102 PRO A C 1
ATOM 767 O O . PRO A 1 102 ? -16.964 -3.023 19.207 1.00 92.06 102 PRO A O 1
ATOM 770 N N . LEU A 1 103 ? -14.942 -3.404 18.329 1.00 90.06 103 LEU A N 1
ATOM 771 C CA . LEU A 1 103 ? -14.225 -3.491 19.605 1.00 90.06 103 LEU A CA 1
ATOM 772 C C . LEU A 1 103 ? -14.120 -2.154 20.339 1.00 90.06 103 LEU A C 1
ATOM 774 O O . LEU A 1 103 ? -14.343 -2.098 21.544 1.00 90.06 103 LEU A O 1
ATOM 778 N N . SER A 1 104 ? -13.772 -1.078 19.632 1.00 91.62 104 SER A N 1
ATOM 779 C CA . SER A 1 104 ? -13.497 0.210 20.266 1.00 91.62 104 SER A CA 1
ATOM 780 C C . SER A 1 104 ? -13.912 1.394 19.403 1.00 91.62 104 SER A C 1
ATOM 782 O O . SER A 1 104 ? -13.842 1.382 18.172 1.00 91.62 104 SER A O 1
ATOM 784 N N . ARG A 1 105 ? -14.319 2.476 20.075 1.00 90.56 105 ARG A N 1
ATOM 785 C CA . ARG A 1 105 ? -14.562 3.778 19.438 1.00 90.56 105 ARG A CA 1
ATOM 786 C C . ARG A 1 105 ? -13.344 4.701 19.472 1.00 90.56 105 ARG A C 1
ATOM 788 O O . ARG A 1 105 ? -13.421 5.768 18.863 1.00 90.56 105 ARG A O 1
ATOM 795 N N . SER A 1 106 ? -12.263 4.290 20.141 1.00 95.00 106 SER A N 1
ATOM 796 C CA . SER A 1 106 ? -11.015 5.047 20.260 1.00 95.00 106 SER A CA 1
ATOM 797 C C . SER A 1 106 ? -10.360 5.305 18.898 1.00 95.00 106 SER A C 1
ATOM 799 O O . SER A 1 106 ? -10.529 4.536 17.950 1.00 95.00 106 SER A O 1
ATOM 801 N N . LEU A 1 107 ? -9.609 6.399 18.806 1.00 95.94 107 LEU A N 1
ATOM 802 C CA . LEU A 1 107 ? -8.769 6.727 17.652 1.00 95.94 107 LEU A CA 1
ATOM 803 C C . LEU A 1 107 ? -7.349 6.153 17.779 1.00 95.94 107 LEU A C 1
ATOM 805 O O . LEU A 1 107 ? -6.616 6.126 16.796 1.00 95.94 107 LEU A O 1
ATOM 809 N N . ILE A 1 108 ? -6.984 5.652 18.965 1.00 96.19 108 ILE A N 1
ATOM 810 C CA . ILE A 1 108 ? -5.636 5.162 19.278 1.00 96.19 108 ILE A CA 1
ATOM 811 C C . ILE A 1 108 ? -5.171 4.052 18.321 1.00 96.19 108 ILE A C 1
ATOM 813 O O . ILE A 1 108 ? -4.058 4.180 17.821 1.00 96.19 108 ILE A O 1
ATOM 817 N N . PRO A 1 109 ? -5.969 3.011 17.990 1.00 95.44 109 PRO A N 1
ATOM 818 C CA . PRO A 1 109 ? -5.497 1.958 17.085 1.00 95.44 109 PRO A CA 1
ATOM 819 C C . PRO A 1 109 ? -5.124 2.485 15.694 1.00 95.44 109 PRO A C 1
ATOM 821 O O . PRO A 1 109 ? -4.087 2.120 15.149 1.00 95.44 109 PRO A O 1
ATOM 824 N N . LEU A 1 110 ? -5.936 3.396 15.144 1.00 96.94 110 LEU A N 1
ATOM 825 C CA . LEU A 1 110 ? -5.660 4.004 13.843 1.00 96.94 110 LEU A CA 1
ATOM 826 C C . LEU A 1 110 ? -4.460 4.959 13.906 1.00 96.94 110 LEU A C 1
ATOM 828 O O . LEU A 1 110 ? -3.629 4.967 13.001 1.00 96.94 110 LEU A O 1
ATOM 832 N N . ALA A 1 111 ? -4.335 5.731 14.989 1.00 97.19 111 ALA A N 1
ATOM 833 C CA . ALA A 1 111 ? -3.181 6.596 15.210 1.00 97.19 111 ALA A CA 1
ATOM 834 C C . ALA A 1 111 ? -1.883 5.780 15.323 1.00 97.19 111 ALA A C 1
ATOM 836 O O . ALA A 1 111 ? -0.885 6.137 14.704 1.00 97.19 111 ALA A O 1
ATOM 837 N N . ALA A 1 112 ? -1.902 4.655 16.042 1.00 96.62 112 ALA A N 1
ATOM 838 C CA . ALA A 1 112 ? -0.757 3.757 16.154 1.00 96.62 112 ALA A CA 1
ATOM 839 C C . ALA A 1 112 ? -0.375 3.147 14.796 1.00 96.62 112 ALA A C 1
ATOM 841 O O . ALA A 1 112 ? 0.804 3.128 14.445 1.00 96.62 112 ALA A O 1
ATOM 842 N N . TYR A 1 113 ? -1.359 2.722 13.995 1.00 96.62 113 TYR A N 1
ATOM 843 C CA . TYR A 1 113 ? -1.117 2.214 12.641 1.00 96.62 113 TYR A CA 1
ATOM 844 C C . TYR A 1 113 ? -0.409 3.244 11.740 1.00 96.62 113 TYR A C 1
ATOM 846 O O . TYR A 1 113 ? 0.502 2.885 10.996 1.00 96.62 113 TYR A O 1
ATOM 854 N N . HIS A 1 114 ? -0.783 4.527 11.833 1.00 96.75 114 HIS A N 1
ATOM 855 C CA . HIS A 1 114 ? -0.217 5.591 10.996 1.00 96.75 114 HIS A CA 1
ATOM 856 C C . HIS A 1 114 ? 1.087 6.199 11.512 1.00 96.75 114 HIS A C 1
ATOM 858 O O . HIS A 1 114 ? 1.964 6.516 10.708 1.00 96.75 114 HIS A O 1
ATOM 864 N N . PHE A 1 115 ? 1.226 6.398 12.820 1.00 95.94 115 PHE A N 1
ATOM 865 C CA . PHE A 1 115 ? 2.294 7.234 13.380 1.00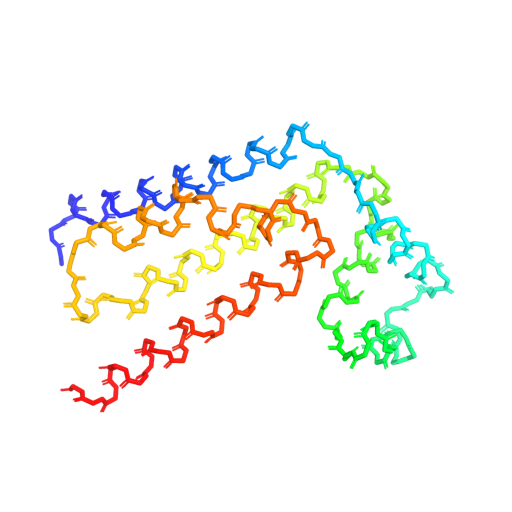 95.94 115 PHE A CA 1
ATOM 866 C C . PHE A 1 115 ? 3.415 6.448 14.055 1.00 95.94 115 PHE A C 1
ATOM 868 O O . PHE A 1 115 ? 4.402 7.044 14.475 1.00 95.94 115 PHE A O 1
ATOM 875 N N . THR A 1 116 ? 3.308 5.121 14.134 1.00 95.19 116 THR A N 1
ATOM 876 C CA . THR A 1 116 ? 4.449 4.287 14.529 1.00 95.19 116 THR A CA 1
ATOM 877 C C . THR A 1 116 ? 5.342 3.986 13.322 1.00 95.19 116 THR A C 1
ATOM 879 O O . THR A 1 116 ? 4.843 3.875 12.199 1.00 95.19 116 THR A O 1
ATOM 882 N N . PRO A 1 117 ? 6.660 3.808 13.523 1.00 93.88 117 PRO A N 1
ATOM 883 C CA . PRO A 1 117 ? 7.575 3.478 12.433 1.00 93.88 117 PRO A CA 1
ATOM 884 C C . PRO A 1 117 ? 7.449 2.023 11.954 1.00 93.88 117 PRO A C 1
ATOM 886 O O . PRO A 1 117 ? 8.018 1.684 10.924 1.00 93.88 117 PRO A O 1
ATOM 889 N N . VAL A 1 118 ? 6.693 1.172 12.664 1.00 93.62 118 VAL A N 1
ATOM 890 C CA . VAL A 1 118 ? 6.586 -0.281 12.416 1.00 93.62 118 VAL A CA 1
ATOM 891 C C . VAL A 1 118 ? 6.210 -0.606 10.971 1.00 93.62 118 VAL A C 1
ATOM 893 O O . VAL A 1 118 ? 6.748 -1.539 10.390 1.00 93.62 118 VAL A O 1
ATOM 896 N N . THR A 1 119 ? 5.301 0.169 10.384 1.00 94.38 119 THR A N 1
ATOM 897 C CA . THR A 1 119 ? 4.844 -0.027 9.001 1.00 94.38 119 THR A CA 1
ATOM 898 C C . THR A 1 119 ? 5.451 0.985 8.038 1.00 94.38 119 THR A C 1
ATOM 900 O O . THR A 1 119 ? 5.004 1.065 6.901 1.00 94.38 119 THR A O 1
ATOM 903 N N . LEU A 1 120 ? 6.382 1.840 8.485 1.00 94.25 120 LEU A N 1
ATOM 904 C CA . LEU A 1 120 ? 6.840 2.983 7.693 1.00 94.25 120 LEU A CA 1
ATOM 905 C C . LEU A 1 120 ? 7.491 2.511 6.400 1.00 94.25 120 LEU A C 1
ATOM 907 O O . LEU A 1 120 ? 6.956 2.785 5.330 1.00 94.25 120 LEU A O 1
ATOM 911 N N . THR A 1 121 ? 8.555 1.721 6.516 1.00 92.56 121 THR A N 1
ATOM 912 C CA . THR A 1 121 ? 9.326 1.205 5.378 1.00 92.56 121 THR A CA 1
ATOM 913 C C . THR A 1 121 ? 8.456 0.407 4.409 1.00 92.56 121 THR A C 1
ATOM 915 O O . THR A 1 121 ? 8.458 0.689 3.213 1.00 92.56 121 THR A O 1
ATOM 918 N N . THR A 1 122 ? 7.629 -0.506 4.921 1.00 94.19 122 THR A N 1
ATOM 919 C CA . THR A 1 122 ? 6.754 -1.369 4.107 1.00 94.19 122 THR A CA 1
ATOM 920 C C . THR A 1 122 ? 5.576 -0.639 3.460 1.00 94.19 122 THR A C 1
ATOM 922 O O . THR A 1 122 ? 4.872 -1.211 2.636 1.00 94.19 122 THR A O 1
ATOM 925 N N . SER A 1 123 ? 5.340 0.626 3.820 1.00 95.38 123 SER A N 1
ATOM 926 C CA . SER A 1 123 ? 4.259 1.455 3.267 1.00 95.38 123 SER A CA 1
ATOM 927 C C . SER A 1 123 ? 4.741 2.600 2.375 1.00 95.38 123 SER A C 1
ATOM 929 O O . SER A 1 123 ? 3.904 3.302 1.806 1.00 95.38 123 SER A O 1
ATOM 931 N N . THR A 1 124 ? 6.056 2.823 2.283 1.00 96.50 124 THR A N 1
ATOM 932 C CA . THR A 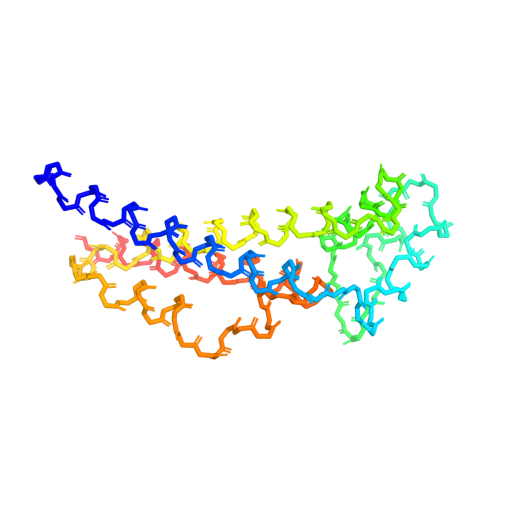1 124 ? 6.658 3.926 1.511 1.00 96.50 124 THR A CA 1
ATOM 933 C C . THR A 1 124 ? 7.650 3.461 0.446 1.00 96.50 124 THR A C 1
ATOM 935 O O . THR A 1 124 ? 8.104 4.286 -0.339 1.00 96.50 124 THR A O 1
ATOM 938 N N . TRP A 1 125 ? 7.986 2.172 0.414 1.00 97.12 125 TRP A N 1
ATOM 939 C CA . TRP A 1 125 ? 8.796 1.536 -0.627 1.00 97.12 125 TRP A CA 1
ATOM 940 C C . TRP A 1 125 ? 7.883 0.739 -1.564 1.00 97.12 125 TRP A C 1
ATOM 942 O O . TRP A 1 125 ? 7.153 -0.128 -1.087 1.00 97.12 125 TRP A O 1
ATOM 952 N N . LEU A 1 126 ? 7.890 1.053 -2.866 1.00 97.81 126 LEU A N 1
ATOM 953 C CA . LEU A 1 126 ? 6.907 0.555 -3.835 1.00 97.81 126 LEU A CA 1
ATOM 954 C C . LEU A 1 126 ? 6.856 -0.978 -3.898 1.00 97.81 126 LEU A C 1
ATOM 956 O O . LEU A 1 126 ? 5.805 -1.528 -3.567 1.00 97.81 126 LEU A O 1
ATOM 960 N N . ALA A 1 127 ? 7.967 -1.648 -4.212 1.00 97.06 127 ALA A N 1
ATOM 961 C CA . ALA A 1 127 ? 8.044 -3.104 -4.371 1.00 97.06 127 ALA A CA 1
ATOM 962 C C . ALA A 1 127 ? 7.539 -3.862 -3.130 1.00 97.06 127 ALA A C 1
ATOM 964 O O . ALA A 1 127 ? 6.804 -4.851 -3.220 1.00 97.06 127 ALA A O 1
ATOM 965 N N . SER A 1 128 ? 7.855 -3.349 -1.938 1.00 96.69 128 SER A N 1
ATOM 966 C CA . SER A 1 128 ? 7.354 -3.909 -0.678 1.00 96.69 128 SER A CA 1
ATOM 967 C C . SER A 1 128 ? 5.864 -3.615 -0.461 1.00 96.69 128 SER A C 1
ATOM 969 O O . SER A 1 128 ? 5.089 -4.487 -0.049 1.00 96.69 128 SER A O 1
ATOM 971 N N . ALA A 1 129 ? 5.438 -2.385 -0.739 1.00 97.81 129 ALA A N 1
ATOM 972 C CA . ALA A 1 129 ? 4.101 -1.891 -0.438 1.00 97.81 129 ALA A CA 1
ATOM 973 C C . ALA A 1 129 ? 3.015 -2.500 -1.328 1.00 97.81 129 ALA A C 1
ATOM 975 O O . ALA A 1 129 ? 1.909 -2.749 -0.836 1.00 97.81 129 ALA A O 1
ATOM 976 N N . VAL A 1 130 ? 3.317 -2.787 -2.600 1.00 97.38 130 VAL A N 1
ATOM 977 C CA . VAL A 1 130 ? 2.373 -3.440 -3.529 1.00 97.38 130 VAL A CA 1
ATOM 978 C C . VAL A 1 130 ? 1.991 -4.856 -3.090 1.00 97.38 130 VAL A C 1
ATOM 980 O O . VAL A 1 130 ? 0.966 -5.368 -3.531 1.00 97.38 130 VAL A O 1
ATOM 983 N N . ASN A 1 131 ? 2.767 -5.471 -2.192 1.00 96.94 131 ASN A N 1
ATOM 984 C CA . ASN A 1 131 ? 2.430 -6.727 -1.518 1.00 96.94 131 ASN A CA 1
ATOM 985 C C . ASN A 1 131 ? 1.849 -6.479 -0.113 1.00 96.94 131 ASN A C 1
ATOM 987 O O . ASN A 1 131 ? 0.797 -7.008 0.257 1.00 96.94 131 ASN A O 1
ATOM 991 N N . THR A 1 132 ? 2.518 -5.636 0.676 1.00 97.06 132 THR A N 1
ATOM 992 C CA . THR A 1 132 ? 2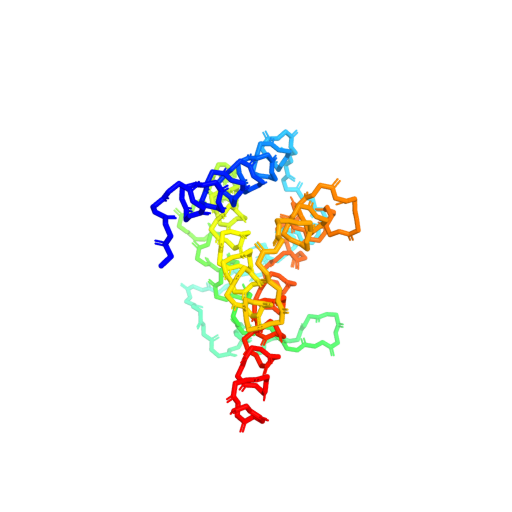.246 -5.498 2.114 1.00 97.06 132 THR A CA 1
ATOM 993 C C . THR A 1 132 ? 0.964 -4.720 2.422 1.00 97.06 132 THR A C 1
ATOM 995 O O . THR A 1 132 ? 0.231 -5.080 3.344 1.00 97.06 132 THR A O 1
ATOM 998 N N . LEU A 1 133 ? 0.635 -3.671 1.661 1.00 98.25 133 LEU A N 1
ATOM 999 C CA . LEU A 1 133 ? -0.578 -2.879 1.907 1.00 98.25 133 LEU A CA 1
ATOM 1000 C C . LEU A 1 133 ? -1.865 -3.671 1.605 1.00 98.25 133 LEU A C 1
ATOM 1002 O O . LEU A 1 133 ? -2.774 -3.645 2.445 1.00 98.25 133 LEU A O 1
ATOM 1006 N N . PRO A 1 134 ? -1.959 -4.434 0.495 1.00 98.06 134 PRO A N 1
ATOM 1007 C CA . PRO A 1 134 ? -3.052 -5.386 0.304 1.00 98.06 134 PRO A CA 1
ATOM 1008 C C . PRO A 1 134 ? -3.137 -6.435 1.417 1.00 98.06 134 PRO A C 1
ATOM 1010 O O . PRO A 1 134 ? -4.238 -6.724 1.887 1.00 98.06 134 PRO A O 1
ATOM 1013 N N . LEU A 1 135 ? -2.000 -6.954 1.896 1.00 97.69 135 LEU A N 1
ATOM 1014 C CA . LEU A 1 135 ? -1.969 -7.895 3.019 1.00 97.69 135 LEU A CA 1
ATOM 1015 C C . LEU A 1 135 ? -2.541 -7.274 4.303 1.00 97.69 135 LEU A C 1
ATOM 1017 O O . LEU A 1 135 ? -3.394 -7.884 4.948 1.00 97.69 135 LEU A O 1
ATOM 1021 N N . HIS A 1 136 ? -2.140 -6.046 4.656 1.00 97.81 136 HIS A N 1
ATOM 1022 C CA . HIS A 1 136 ? -2.718 -5.316 5.791 1.00 97.81 136 HIS A CA 1
ATOM 1023 C C . HIS A 1 136 ? -4.238 -5.177 5.655 1.00 97.81 136 HIS A C 1
ATOM 1025 O O . HIS A 1 136 ? -4.972 -5.423 6.617 1.00 97.81 136 HIS A O 1
ATOM 1031 N N . ALA A 1 137 ? -4.717 -4.803 4.463 1.00 98.38 137 ALA A N 1
ATOM 1032 C CA . ALA A 1 137 ? -6.141 -4.662 4.193 1.00 98.38 137 ALA A CA 1
ATOM 1033 C C . ALA A 1 137 ? -6.881 -5.998 4.353 1.00 98.38 137 ALA A C 1
ATOM 1035 O O . ALA A 1 137 ? -7.892 -6.054 5.051 1.00 98.38 137 ALA A O 1
ATOM 1036 N N . ALA A 1 138 ? -6.360 -7.077 3.767 1.00 98.25 138 ALA A N 1
ATOM 1037 C CA . ALA A 1 138 ? -6.952 -8.409 3.841 1.00 98.25 138 ALA A CA 1
ATOM 1038 C C . ALA A 1 138 ? -7.033 -8.922 5.286 1.00 98.25 138 ALA A C 1
ATOM 1040 O O . ALA A 1 138 ? -8.098 -9.354 5.726 1.00 98.25 138 ALA A O 1
ATOM 1041 N N . LEU A 1 139 ? -5.946 -8.802 6.057 1.00 98.19 139 LEU A N 1
ATOM 1042 C CA . LEU A 1 139 ? -5.920 -9.189 7.471 1.00 98.19 139 LEU A CA 1
ATOM 1043 C C . LEU A 1 139 ? -6.934 -8.387 8.296 1.00 98.19 139 LEU A C 1
ATOM 1045 O O . LEU A 1 139 ? -7.674 -8.962 9.098 1.00 98.19 139 LEU A O 1
ATOM 1049 N N . ALA A 1 140 ? -7.012 -7.072 8.074 1.00 97.94 140 ALA A N 1
ATOM 1050 C CA . ALA A 1 140 ? -7.981 -6.219 8.752 1.00 97.94 140 ALA A CA 1
ATOM 1051 C C . ALA A 1 140 ? -9.426 -6.593 8.387 1.00 97.94 140 ALA A C 1
ATOM 1053 O O . ALA A 1 140 ? -10.271 -6.710 9.274 1.00 97.94 140 ALA A O 1
ATOM 1054 N N . LEU A 1 141 ? -9.717 -6.828 7.106 1.00 98.44 141 LEU A N 1
ATOM 1055 C CA . LEU A 1 141 ? -11.044 -7.248 6.655 1.00 98.44 141 LEU A CA 1
ATOM 1056 C C . LEU A 1 141 ? -11.438 -8.603 7.255 1.00 98.44 141 LEU A C 1
ATOM 1058 O O . LEU A 1 141 ? -12.526 -8.710 7.817 1.00 98.44 141 LEU A O 1
ATOM 1062 N N . CYS A 1 142 ? -10.546 -9.598 7.228 1.00 98.12 142 CYS A N 1
ATOM 1063 C CA . CYS A 1 142 ? -10.768 -10.898 7.865 1.00 98.12 142 CYS A CA 1
ATOM 1064 C C . CYS A 1 142 ? -11.081 -10.752 9.359 1.00 98.12 142 CYS A C 1
ATOM 1066 O O . CYS A 1 142 ? -12.089 -11.281 9.832 1.00 98.12 142 CYS A O 1
ATOM 1068 N N . LEU A 1 143 ? -10.273 -9.978 10.091 1.00 96.75 143 LEU A N 1
ATOM 1069 C CA . LEU A 1 143 ? -10.503 -9.702 11.509 1.00 96.75 143 LEU A CA 1
ATOM 1070 C C . LEU A 1 143 ? -11.855 -9.013 11.738 1.00 96.75 143 LEU A C 1
ATOM 1072 O O . LEU A 1 143 ? -12.625 -9.422 12.604 1.00 96.75 143 LEU A O 1
ATOM 1076 N N . GLY A 1 144 ? -12.165 -7.974 10.962 1.00 97.06 144 GLY A N 1
ATOM 1077 C CA . GLY A 1 144 ? -13.413 -7.227 11.089 1.00 97.06 144 GLY A CA 1
ATOM 1078 C C . GLY A 1 144 ? -14.653 -8.073 10.791 1.00 97.06 144 GLY A C 1
ATOM 1079 O O . GLY A 1 144 ? -15.655 -7.938 11.494 1.00 97.06 144 GLY A O 1
ATOM 1080 N N . CYS A 1 145 ? -14.581 -8.970 9.805 1.00 97.50 145 CYS A N 1
ATOM 1081 C CA . CYS A 1 145 ? -15.626 -9.955 9.524 1.00 97.50 145 CYS A CA 1
ATOM 1082 C C . CYS A 1 145 ? -15.797 -10.931 10.694 1.00 97.50 145 CYS A C 1
ATOM 1084 O O . CYS A 1 145 ? -16.910 -11.082 11.195 1.00 97.50 145 CYS A O 1
ATOM 1086 N N . ALA A 1 146 ? -14.705 -11.525 11.187 1.00 96.44 146 ALA A N 1
ATOM 1087 C CA . ALA A 1 146 ? -14.745 -12.468 12.306 1.00 96.44 146 ALA A CA 1
ATOM 1088 C C . ALA A 1 146 ? -15.347 -11.837 13.574 1.00 96.44 146 ALA A C 1
ATOM 1090 O O . ALA A 1 146 ? -16.252 -12.402 14.182 1.00 96.44 146 ALA A O 1
ATOM 1091 N N . LEU A 1 147 ? -14.921 -10.619 13.927 1.00 95.62 147 LEU A N 1
ATOM 1092 C CA . LEU A 1 147 ? -15.430 -9.877 15.088 1.00 95.62 147 LEU A CA 1
ATOM 1093 C C . LEU A 1 147 ? -16.925 -9.556 15.009 1.00 95.62 147 LEU A C 1
ATOM 1095 O O . LEU A 1 147 ? -17.568 -9.387 16.045 1.00 95.62 147 LEU A O 1
ATOM 1099 N N . ARG A 1 148 ? -17.463 -9.402 13.797 1.00 94.81 148 ARG A N 1
ATOM 1100 C CA . ARG A 1 148 ? -18.891 -9.151 13.565 1.00 94.81 148 ARG A CA 1
ATOM 1101 C C . ARG A 1 148 ? -19.708 -10.432 13.514 1.00 94.81 148 ARG A C 1
ATOM 1103 O O . ARG A 1 148 ? -20.877 -10.373 13.845 1.00 94.81 148 ARG A O 1
ATOM 1110 N N . ALA A 1 149 ? -19.116 -11.550 13.108 1.00 95.50 149 ALA A N 1
ATOM 1111 C CA . ALA A 1 149 ? -19.798 -12.840 13.079 1.00 95.50 149 ALA A CA 1
ATOM 1112 C C . ALA A 1 149 ? -20.037 -13.417 14.486 1.00 95.50 149 ALA A C 1
ATOM 1114 O O . ALA A 1 149 ? -20.982 -14.170 14.683 1.00 95.50 149 ALA A O 1
ATOM 1115 N N . VAL A 1 150 ? -19.191 -13.066 15.463 1.00 93.38 150 VAL A N 1
ATOM 1116 C CA . VAL A 1 150 ? -19.286 -13.551 16.856 1.00 93.38 150 VAL A CA 1
ATOM 1117 C C . VAL A 1 150 ? -20.066 -12.621 17.797 1.00 93.38 150 VAL A C 1
ATOM 1119 O O . VAL A 1 150 ? -20.061 -12.838 19.007 1.00 93.38 150 VAL A O 1
ATOM 1122 N N . ARG A 1 151 ? -20.681 -11.557 17.275 1.00 79.38 151 ARG A N 1
ATOM 1123 C CA . ARG A 1 151 ? -21.444 -10.563 18.043 1.00 79.38 151 ARG A CA 1
ATOM 1124 C C . ARG A 1 151 ? -22.871 -10.472 17.548 1.00 79.38 151 ARG A C 1
ATOM 1126 O O . ARG A 1 151 ? -23.744 -10.294 18.420 1.00 79.38 151 ARG A O 1
#

Sequence (151 aa):
MPAKKTAALLALLLAGVGLRTAVAARGWFYYDDLTLYAQAREHRLPDLGLLFSPHDGHLMPGSWLVEWALAHGAGLSWPAAVTALGVGNLLAASAVAWAYRPLSRSLIPLAAYHFTPVTLTTSTWLASAVNTLPLHAALALCLGCALRAVR